Protein AF-A0A0R0DXH0-F1 (afdb_monomer_lite)

pLDDT: mean 85.25, std 15.91, range [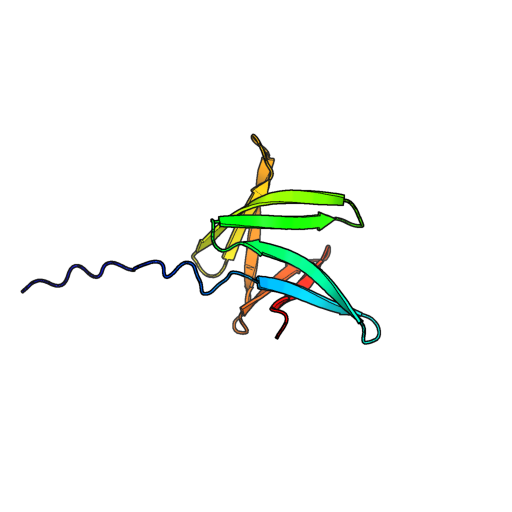41.47, 97.06]

Radius of gyration: 14.52 Å; chains: 1; bounding box: 38×40×36 Å

Foldseek 3Di:
DDDPPPPPPPLPPQAAFWADDDPNDTDTAWGQDSVQWIWGDDPNDTWIWGWDDDDQWIWTATPDDRDIDIWGQDPQRWTAPDPRGGTIDGDD

Sequence (92 aa):
MLLVSVFAACGNGFAGEYGHSVNGTWETIMTFKGNGEVELDMMGNIMVGKYEVKDGKVYITGGKGGQTQAFRIDEQGCIDGGMLFGTMCRKQ

Organism: NCBI:txid659018

Secondary structure (DSSP, 8-state):
----------TTSS-EEEEEEETTEEEEEEEEETTTEEEEEETTEEEEEEEEEETTEEEEEETTTPPEEEEEE-TTS-EE-HHHH-EEEEP-

Structure (mmCIF, N/CA/C/O backbone):
data_AF-A0A0R0DXH0-F1
#
_entry.id   AF-A0A0R0DXH0-F1
#
loop_
_atom_site.group_PDB
_atom_site.id
_atom_site.type_symbol
_atom_site.label_atom_id
_atom_site.label_alt_id
_atom_site.label_comp_id
_atom_site.label_asym_id
_atom_site.label_entity_id
_atom_site.label_seq_id
_atom_site.pdbx_PDB_ins_code
_atom_site.Cartn_x
_atom_site.Cartn_y
_atom_site.Cartn_z
_atom_site.occupancy
_atom_site.B_iso_or_equiv
_atom_site.auth_seq_id
_atom_site.auth_comp_id
_atom_site.auth_asym_id
_atom_site.auth_atom_id
_atom_site.pdbx_PDB_model_num
ATOM 1 N N . MET A 1 1 ? -25.289 -25.863 20.238 1.00 41.47 1 MET A N 1
ATOM 2 C CA . MET A 1 1 ? -24.239 -25.844 19.195 1.00 41.47 1 MET A CA 1
ATOM 3 C C . MET A 1 1 ? -24.388 -24.518 18.466 1.00 41.47 1 MET A C 1
ATOM 5 O O . MET A 1 1 ? -25.325 -24.384 17.703 1.00 41.47 1 MET A O 1
ATOM 9 N N . LEU A 1 2 ? -23.769 -23.413 18.877 1.00 50.12 2 LEU A N 1
ATOM 10 C CA . LEU A 1 2 ? -22.337 -23.108 19.003 1.00 50.12 2 LEU A CA 1
ATOM 11 C C . LEU A 1 2 ? -21.588 -23.263 17.676 1.00 50.12 2 LEU A C 1
ATOM 13 O O . LEU A 1 2 ? -21.097 -24.342 17.379 1.00 50.12 2 LEU A O 1
ATOM 17 N N . LEU A 1 3 ? -21.516 -22.162 16.924 1.00 48.72 3 LEU A N 1
ATOM 18 C CA . LEU A 1 3 ? -20.327 -21.743 16.182 1.00 48.72 3 LEU A CA 1
ATOM 19 C C . LEU A 1 3 ? -20.473 -20.255 15.841 1.00 48.72 3 LEU A C 1
ATOM 21 O O . LEU A 1 3 ? -21.056 -19.859 14.839 1.00 48.72 3 LEU A O 1
ATOM 25 N N . VAL A 1 4 ? -19.971 -19.432 16.760 1.00 53.03 4 VAL A N 1
ATOM 26 C CA . VAL A 1 4 ? -19.584 -18.049 16.490 1.00 53.03 4 VAL A CA 1
ATOM 27 C C . VAL A 1 4 ? -18.437 -18.134 15.487 1.00 53.03 4 VAL A C 1
ATOM 29 O O . VAL A 1 4 ? -17.321 -18.502 15.850 1.00 53.03 4 VAL A O 1
ATOM 32 N N . SER A 1 5 ? -18.714 -17.855 14.216 1.00 54.16 5 SER A N 1
ATOM 33 C CA . SER A 1 5 ? -17.681 -17.684 13.197 1.00 54.16 5 SER A CA 1
ATOM 34 C C . SER A 1 5 ? -16.997 -16.343 13.437 1.00 54.16 5 SER A C 1
ATOM 36 O O . SER A 1 5 ? -17.318 -15.334 12.814 1.00 54.16 5 SER A O 1
ATOM 38 N N . VAL A 1 6 ? -16.070 -16.327 14.394 1.00 49.94 6 VAL A N 1
ATOM 39 C CA . VAL A 1 6 ? -15.064 -15.276 14.497 1.00 49.94 6 VAL A CA 1
ATOM 40 C C . VAL A 1 6 ? -14.277 -15.348 13.191 1.00 49.94 6 VAL A C 1
ATOM 42 O O . VAL A 1 6 ? -13.444 -16.237 13.019 1.00 49.94 6 VAL A O 1
ATOM 45 N N . PHE A 1 7 ? -14.558 -14.447 12.246 1.00 45.12 7 PHE A N 1
ATOM 46 C CA . PHE A 1 7 ? -13.572 -14.079 11.239 1.00 45.12 7 PHE A CA 1
ATOM 47 C C . PHE A 1 7 ? -12.411 -13.472 12.020 1.00 45.12 7 PHE A C 1
ATOM 49 O O . PHE A 1 7 ? -12.361 -12.273 12.289 1.00 45.12 7 PHE A O 1
ATOM 56 N N . ALA A 1 8 ? -11.501 -14.338 12.461 1.00 44.31 8 ALA A N 1
ATOM 57 C CA . ALA A 1 8 ? -10.154 -13.936 12.763 1.00 44.31 8 ALA A CA 1
ATOM 58 C C . ALA A 1 8 ? -9.652 -13.307 11.467 1.00 44.31 8 ALA A C 1
ATOM 60 O O . ALA A 1 8 ? -9.332 -14.000 10.502 1.00 44.31 8 ALA A O 1
ATOM 61 N N . ALA A 1 9 ? -9.669 -11.977 11.423 1.00 43.09 9 ALA A N 1
ATOM 62 C CA . ALA A 1 9 ? -8.830 -11.215 10.531 1.00 43.09 9 ALA A CA 1
ATOM 63 C C . ALA A 1 9 ? -7.397 -11.643 10.860 1.00 43.09 9 ALA A C 1
ATOM 65 O O . ALA A 1 9 ? -6.741 -11.085 11.739 1.00 43.09 9 ALA A O 1
ATOM 66 N N . CYS A 1 10 ? -6.940 -12.718 10.219 1.00 42.56 10 CYS A N 1
ATOM 67 C CA . CYS A 1 10 ? -5.545 -13.097 10.158 1.00 42.56 10 CYS A CA 1
ATOM 68 C C . CYS A 1 10 ? -4.847 -11.959 9.411 1.00 42.56 10 CYS A C 1
ATOM 70 O O . CYS A 1 10 ? -4.681 -11.998 8.194 1.00 42.56 10 CYS A O 1
ATOM 72 N N . GLY A 1 11 ? -4.484 -10.913 10.155 1.00 46.06 11 GLY A N 1
ATOM 73 C CA . GLY A 1 11 ? -3.894 -9.660 9.678 1.00 46.06 11 GLY A CA 1
ATOM 74 C C . GLY A 1 11 ? -2.512 -9.799 9.033 1.00 46.06 11 GLY A C 1
ATOM 75 O O . GLY A 1 11 ? -1.817 -8.806 8.879 1.00 46.06 11 GLY A O 1
ATOM 76 N N . ASN A 1 12 ? -2.114 -11.008 8.632 1.00 52.22 12 ASN A N 1
ATOM 77 C CA . ASN A 1 12 ? -0.830 -11.302 7.998 1.00 52.22 12 ASN A CA 1
ATOM 78 C C . ASN A 1 12 ? -0.918 -11.550 6.483 1.00 52.22 12 ASN A C 1
ATOM 80 O O . ASN A 1 12 ? 0.119 -11.701 5.846 1.00 52.22 12 ASN A O 1
ATOM 84 N N . GLY A 1 13 ? -2.114 -11.586 5.881 1.00 73.50 13 GLY A N 1
ATOM 85 C CA . GLY A 1 13 ? -2.243 -11.871 4.445 1.00 73.50 13 GLY A CA 1
ATOM 86 C C . GLY A 1 13 ? -1.763 -10.734 3.537 1.00 73.50 13 GLY A C 1
ATOM 87 O O . GLY A 1 13 ? -1.102 -10.985 2.533 1.00 73.50 13 GLY A O 1
ATOM 88 N N . PHE A 1 14 ? -2.069 -9.486 3.903 1.00 89.00 14 PHE A N 1
ATOM 89 C CA . PHE A 1 14 ? -1.899 -8.338 3.007 1.00 89.00 14 PHE A CA 1
ATOM 90 C C . PHE A 1 14 ? -0.572 -7.586 3.174 1.00 89.00 14 PHE A C 1
ATOM 92 O O . PHE A 1 14 ? -0.186 -6.841 2.280 1.00 89.00 14 PHE A O 1
ATOM 99 N N . ALA A 1 15 ? 0.133 -7.780 4.294 1.00 93.00 15 ALA A N 1
ATOM 100 C CA . ALA A 1 15 ? 1.409 -7.118 4.549 1.00 93.00 15 ALA A CA 1
ATOM 101 C C . ALA A 1 15 ? 2.462 -7.493 3.490 1.00 93.00 15 ALA A C 1
ATOM 103 O O . ALA A 1 15 ? 2.558 -8.653 3.081 1.00 93.00 15 ALA A O 1
ATOM 104 N N . GLY A 1 16 ? 3.263 -6.518 3.063 1.00 94.94 16 GLY A N 1
ATOM 105 C CA . GLY A 1 16 ? 4.274 -6.694 2.025 1.00 94.94 16 GLY A CA 1
ATOM 106 C C . GLY A 1 16 ? 4.556 -5.423 1.229 1.00 94.94 16 GLY A C 1
ATOM 107 O O . GLY A 1 16 ? 3.889 -4.401 1.395 1.00 94.94 16 GLY A O 1
ATOM 108 N N . GLU A 1 17 ? 5.561 -5.514 0.362 1.00 96.69 17 GLU A N 1
ATOM 109 C CA . GLU A 1 17 ? 5.895 -4.495 -0.634 1.00 96.69 17 GLU A CA 1
ATOM 110 C C . GLU A 1 17 ? 5.032 -4.701 -1.882 1.00 96.69 17 GLU A C 1
ATOM 112 O O . GLU A 1 17 ? 4.954 -5.815 -2.400 1.00 96.69 17 GLU A O 1
ATOM 117 N N . TYR A 1 18 ? 4.406 -3.634 -2.365 1.00 96.62 18 TYR A N 1
ATOM 118 C CA . TYR A 1 18 ? 3.607 -3.600 -3.583 1.00 96.62 18 TYR A CA 1
ATOM 119 C C . TYR A 1 18 ? 4.195 -2.575 -4.535 1.00 96.62 18 TYR A C 1
ATOM 121 O O . TYR A 1 18 ? 4.552 -1.460 -4.144 1.00 96.62 18 TYR A O 1
ATOM 129 N N . GLY A 1 19 ? 4.295 -2.967 -5.793 1.00 95.81 19 GLY A N 1
ATOM 130 C CA . GLY A 1 19 ? 4.983 -2.191 -6.803 1.00 95.81 19 GLY A CA 1
ATOM 131 C C . GLY A 1 19 ? 4.942 -2.877 -8.155 1.00 95.81 19 GLY A C 1
ATOM 132 O O . GLY A 1 19 ? 4.098 -3.745 -8.402 1.00 95.81 19 GLY A O 1
ATOM 133 N N . HIS A 1 20 ? 5.853 -2.490 -9.031 1.00 94.19 20 HIS A N 1
ATOM 134 C CA . HIS A 1 20 ? 5.975 -3.080 -10.356 1.00 94.19 20 HIS A CA 1
ATOM 135 C C . HIS A 1 20 ? 7.428 -3.043 -10.839 1.00 94.19 20 HIS A C 1
ATOM 137 O O . HIS A 1 20 ? 8.272 -2.332 -10.298 1.00 94.19 20 HIS A O 1
ATOM 143 N N . SER A 1 21 ? 7.732 -3.833 -11.867 1.00 92.19 21 SER A N 1
ATOM 144 C CA . SER A 1 21 ? 9.063 -3.845 -12.472 1.00 92.19 21 SER A CA 1
ATOM 145 C C . SER A 1 21 ? 9.158 -2.813 -13.593 1.00 92.19 21 SER A C 1
ATOM 147 O O . SER A 1 21 ? 8.440 -2.916 -14.588 1.00 92.19 21 SER A O 1
AT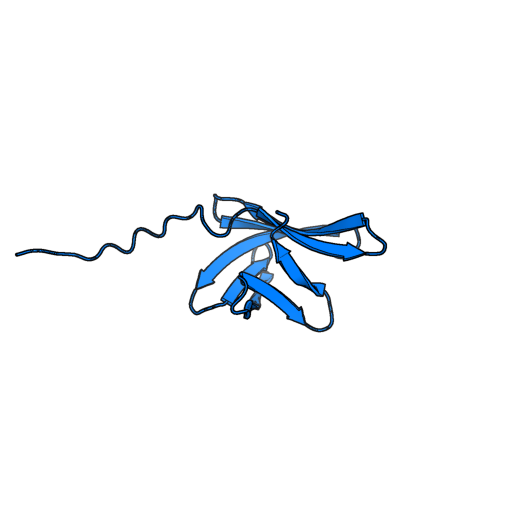OM 149 N N . VAL A 1 22 ? 10.105 -1.882 -13.480 1.00 88.50 22 VAL A N 1
ATOM 150 C CA . VAL A 1 22 ? 10.464 -0.915 -14.527 1.00 88.50 22 VAL A CA 1
ATOM 151 C C . VAL A 1 22 ? 11.864 -1.245 -15.034 1.00 88.50 22 VAL A C 1
ATOM 153 O O . VAL A 1 22 ? 12.822 -1.288 -14.266 1.00 88.50 22 VAL A O 1
ATOM 156 N N . ASN A 1 23 ? 12.005 -1.515 -16.336 1.00 91.94 23 ASN A N 1
ATOM 157 C CA . ASN A 1 23 ? 13.293 -1.853 -16.967 1.00 91.94 23 ASN A CA 1
ATOM 158 C C . ASN A 1 23 ? 14.063 -2.991 -16.257 1.00 91.94 23 ASN A C 1
ATOM 160 O O . ASN A 1 23 ? 15.286 -2.959 -16.152 1.00 91.94 23 ASN A O 1
ATOM 164 N N . GLY A 1 24 ? 13.342 -3.990 -15.735 1.00 90.81 24 GLY A N 1
ATOM 165 C CA . GLY A 1 24 ? 13.930 -5.129 -15.016 1.00 90.81 24 GLY A CA 1
ATOM 166 C C . GLY A 1 24 ? 14.330 -4.843 -13.565 1.00 90.81 24 GLY A C 1
ATOM 167 O O . GLY A 1 24 ? 14.803 -5.750 -12.885 1.00 90.81 24 GLY A O 1
ATOM 168 N N . THR A 1 25 ? 14.114 -3.622 -13.073 1.00 92.56 25 THR A N 1
ATOM 169 C CA . THR A 1 25 ? 14.304 -3.260 -11.664 1.00 92.56 25 THR A CA 1
ATOM 170 C C . THR A 1 25 ? 12.957 -3.189 -10.964 1.00 92.56 25 THR A C 1
ATOM 172 O O . THR A 1 25 ? 12.004 -2.631 -11.501 1.00 92.56 25 THR A O 1
ATOM 175 N N . TRP A 1 26 ? 12.871 -3.761 -9.766 1.00 93.81 26 TRP A N 1
ATOM 176 C CA . TRP A 1 26 ? 11.674 -3.661 -8.939 1.00 93.81 26 TRP A CA 1
ATOM 177 C C . TRP A 1 26 ? 11.571 -2.275 -8.297 1.00 93.81 26 TRP A C 1
ATOM 179 O O . TRP A 1 26 ? 12.497 -1.854 -7.601 1.00 93.81 26 TRP A O 1
ATOM 189 N N . GLU A 1 27 ? 10.437 -1.607 -8.485 1.00 92.88 27 GLU A N 1
ATOM 190 C CA . GLU A 1 27 ? 10.100 -0.339 -7.844 1.00 92.88 27 GLU A CA 1
ATOM 191 C C . GLU A 1 27 ? 8.960 -0.563 -6.847 1.00 92.88 27 GLU A C 1
ATOM 193 O O . GLU A 1 27 ? 7.849 -0.936 -7.227 1.00 92.88 27 GLU A O 1
ATOM 198 N N . THR A 1 28 ? 9.241 -0.365 -5.557 1.00 95.12 28 THR A N 1
ATOM 199 C CA . THR A 1 28 ? 8.236 -0.455 -4.490 1.00 95.12 28 THR A CA 1
ATOM 200 C C . THR A 1 28 ? 7.531 0.887 -4.342 1.00 95.12 28 THR A C 1
ATOM 202 O O . THR A 1 28 ? 8.185 1.898 -4.112 1.00 95.12 28 THR A O 1
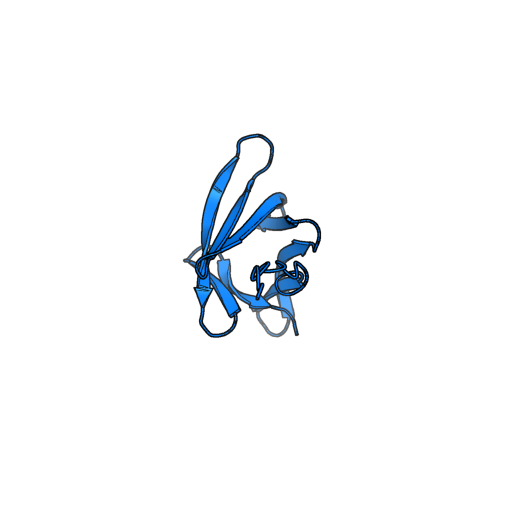ATOM 205 N N . ILE A 1 29 ? 6.200 0.882 -4.401 1.00 95.25 29 ILE A N 1
ATOM 206 C CA . ILE A 1 29 ? 5.367 2.088 -4.275 1.00 95.25 29 ILE A CA 1
ATOM 207 C C . ILE A 1 29 ? 4.644 2.112 -2.930 1.00 95.25 29 ILE A C 1
ATOM 209 O O . ILE A 1 29 ? 4.542 3.159 -2.296 1.00 95.25 29 ILE A O 1
ATOM 213 N N . MET A 1 30 ? 4.146 0.964 -2.464 1.00 95.62 30 MET A N 1
ATOM 214 C CA . MET A 1 30 ? 3.454 0.854 -1.179 1.00 95.62 30 MET A CA 1
ATOM 215 C C . MET A 1 30 ? 4.065 -0.256 -0.333 1.00 95.62 30 MET A C 1
ATOM 217 O O . MET A 1 30 ? 4.284 -1.363 -0.817 1.00 95.62 30 MET A O 1
ATOM 221 N N . THR A 1 31 ? 4.291 0.003 0.950 1.00 96.50 31 THR A N 1
ATOM 222 C CA . THR A 1 31 ? 4.729 -1.017 1.910 1.00 96.50 31 THR A CA 1
ATOM 223 C C . THR A 1 31 ? 3.717 -1.132 3.036 1.00 96.50 31 THR A C 1
ATOM 225 O O . THR A 1 31 ? 3.648 -0.267 3.909 1.00 96.50 31 THR A O 1
ATOM 228 N N . PHE A 1 32 ? 2.947 -2.220 3.037 1.00 95.75 32 PHE A N 1
ATOM 229 C CA . PHE A 1 32 ? 1.957 -2.519 4.068 1.00 95.75 32 PHE A CA 1
ATOM 230 C C . PHE A 1 32 ? 2.607 -3.290 5.212 1.00 95.75 32 PHE A C 1
ATOM 232 O O . PHE A 1 32 ? 3.162 -4.376 5.025 1.00 95.75 32 PHE A O 1
ATOM 239 N N . LYS A 1 33 ? 2.529 -2.733 6.414 1.00 93.75 33 LYS A N 1
ATOM 240 C CA . LYS A 1 33 ? 3.064 -3.311 7.644 1.00 93.75 33 LYS A CA 1
ATOM 241 C C . LYS A 1 33 ? 1.969 -4.119 8.348 1.00 93.75 33 LYS A C 1
ATOM 243 O O . LYS A 1 33 ? 0.820 -3.697 8.415 1.00 93.75 33 LYS A O 1
ATOM 248 N N . GLY A 1 34 ? 2.328 -5.248 8.962 1.00 86.94 34 GLY A N 1
ATOM 249 C CA . GLY A 1 34 ? 1.372 -6.134 9.656 1.00 86.94 34 GLY A CA 1
ATOM 250 C C . GLY A 1 34 ? 0.657 -5.527 10.878 1.00 86.94 34 GLY A C 1
ATOM 251 O O . GLY A 1 34 ? -0.190 -6.177 11.480 1.00 86.94 34 GLY A O 1
ATOM 252 N N . ASN A 1 35 ? 0.981 -4.289 11.256 1.00 88.44 35 ASN A N 1
ATOM 253 C CA . ASN A 1 35 ? 0.338 -3.525 12.328 1.00 88.44 35 ASN A CA 1
ATOM 254 C C . ASN A 1 35 ? -0.739 -2.537 11.813 1.00 88.44 35 ASN A C 1
ATOM 256 O O . ASN A 1 35 ? -1.202 -1.694 12.585 1.00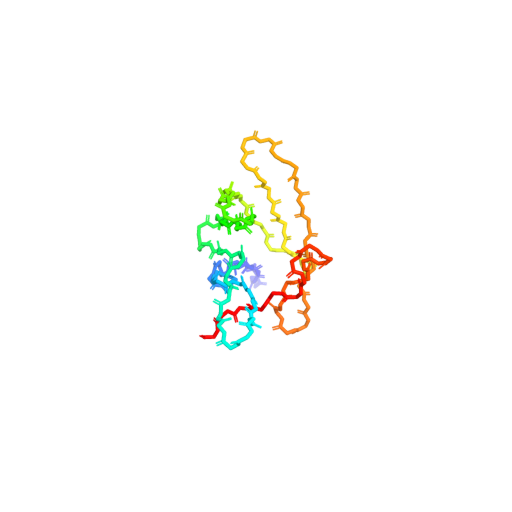 88.44 35 ASN A O 1
ATOM 260 N N . GLY A 1 36 ? -1.114 -2.597 10.528 1.00 90.56 36 GLY A N 1
ATOM 261 C CA . GLY A 1 36 ? -2.111 -1.699 9.926 1.00 90.56 36 GLY A CA 1
ATOM 262 C C . GLY A 1 36 ? -1.553 -0.351 9.455 1.00 90.56 36 GLY A C 1
ATOM 263 O O . GLY A 1 36 ? -2.321 0.583 9.221 1.00 90.56 36 GLY A O 1
ATOM 264 N N . GLU A 1 37 ? -0.231 -0.214 9.343 1.00 94.25 37 GLU A N 1
ATOM 265 C CA . GLU A 1 37 ? 0.434 0.963 8.767 1.00 94.25 37 GLU A CA 1
ATOM 266 C C . GLU A 1 37 ? 0.831 0.735 7.317 1.00 94.25 37 GLU A C 1
ATOM 268 O O . GLU A 1 37 ? 1.139 -0.381 6.908 1.00 94.25 37 GLU A O 1
ATOM 273 N N . VAL A 1 38 ? 0.840 1.806 6.536 1.00 95.25 38 VAL A N 1
ATOM 274 C CA . VAL A 1 38 ? 1.316 1.784 5.157 1.00 95.25 38 VAL A CA 1
ATOM 275 C C . VAL A 1 38 ? 2.257 2.954 4.921 1.00 95.25 38 VAL A C 1
ATOM 277 O O . VAL A 1 38 ? 1.995 4.073 5.360 1.00 95.25 38 VAL A O 1
ATOM 280 N N . GLU A 1 39 ? 3.353 2.679 4.229 1.00 95.19 39 GLU A N 1
ATOM 281 C CA . GLU A 1 39 ? 4.253 3.682 3.666 1.00 95.19 39 GLU A CA 1
ATOM 282 C C . GLU A 1 39 ? 3.980 3.771 2.165 1.00 95.19 39 GLU A C 1
ATOM 284 O O . GLU A 1 39 ? 3.962 2.742 1.491 1.00 95.19 39 GLU A O 1
ATOM 289 N N . LEU A 1 40 ? 3.744 4.975 1.652 1.00 92.31 40 LEU A N 1
ATOM 290 C CA . LEU A 1 40 ? 3.560 5.247 0.230 1.00 92.31 40 LEU A CA 1
ATOM 291 C C . LEU A 1 40 ? 4.712 6.119 -0.253 1.00 92.31 40 LEU A C 1
ATOM 293 O O . LEU A 1 40 ? 4.906 7.213 0.281 1.00 92.31 40 LEU A O 1
ATOM 297 N N . ASP A 1 41 ? 5.437 5.658 -1.265 1.00 91.31 41 ASP A N 1
ATOM 298 C CA . ASP A 1 41 ? 6.420 6.469 -1.973 1.00 91.31 41 ASP A CA 1
ATOM 299 C C . ASP A 1 41 ? 5.718 7.301 -3.053 1.00 91.31 41 ASP A C 1
ATOM 301 O O . ASP A 1 41 ? 5.214 6.791 -4.055 1.00 91.31 41 ASP A O 1
ATOM 305 N N . MET A 1 42 ? 5.647 8.608 -2.819 1.00 84.06 42 MET A N 1
ATOM 306 C CA . MET A 1 42 ? 5.149 9.586 -3.778 1.00 84.06 42 MET A CA 1
ATOM 307 C C . MET A 1 42 ? 6.327 10.335 -4.399 1.00 84.06 42 MET A C 1
ATOM 309 O O . MET A 1 42 ? 6.605 11.485 -4.043 1.00 84.06 42 MET A O 1
ATOM 313 N N . MET A 1 43 ? 7.011 9.676 -5.338 1.00 81.62 43 MET A N 1
ATOM 314 C CA . MET A 1 43 ? 8.113 10.252 -6.122 1.00 81.62 43 MET A CA 1
ATOM 315 C C . MET A 1 43 ? 9.255 10.784 -5.235 1.00 81.62 43 MET A C 1
ATOM 317 O O . MET A 1 43 ? 9.690 11.929 -5.371 1.00 81.62 43 MET A O 1
ATOM 321 N N . GLY A 1 44 ? 9.715 9.966 -4.288 1.00 82.31 44 GLY A N 1
ATOM 322 C CA . GLY A 1 44 ? 10.799 10.283 -3.355 1.00 82.31 44 GLY A CA 1
ATOM 323 C C . GLY A 1 44 ? 10.339 10.895 -2.030 1.00 82.31 44 GLY A C 1
ATOM 324 O O . GLY A 1 44 ? 11.174 11.178 -1.171 1.00 82.31 44 GLY A O 1
ATOM 325 N N . ASN A 1 45 ? 9.031 11.089 -1.832 1.00 86.56 45 ASN A N 1
ATOM 326 C CA . ASN A 1 45 ? 8.461 11.491 -0.547 1.00 86.56 45 ASN A CA 1
ATOM 327 C C . ASN A 1 45 ? 7.688 10.330 0.070 1.00 86.56 45 ASN A C 1
ATOM 329 O O . ASN A 1 45 ? 6.690 9.882 -0.492 1.00 86.56 45 ASN A O 1
ATOM 333 N N . ILE A 1 46 ? 8.098 9.897 1.262 1.00 90.94 46 ILE A N 1
ATOM 334 C CA . ILE A 1 46 ? 7.398 8.835 1.983 1.00 90.94 46 ILE A CA 1
ATOM 335 C C . ILE A 1 46 ? 6.255 9.428 2.807 1.00 90.94 46 ILE A C 1
ATOM 337 O O . ILE A 1 46 ? 6.470 10.200 3.745 1.00 90.94 46 ILE A O 1
ATOM 341 N N . MET A 1 47 ? 5.030 9.033 2.477 1.00 90.44 47 MET A N 1
ATOM 342 C CA . MET A 1 47 ? 3.842 9.298 3.279 1.00 90.44 47 MET A CA 1
ATOM 343 C C . MET A 1 47 ? 3.523 8.080 4.140 1.00 90.44 47 MET A C 1
ATOM 345 O O . MET A 1 47 ? 3.428 6.965 3.637 1.00 90.44 47 MET A O 1
ATOM 349 N N . VAL A 1 48 ? 3.326 8.301 5.440 1.00 92.31 48 VAL A N 1
ATOM 350 C CA . VAL A 1 48 ? 2.886 7.255 6.368 1.00 92.31 48 VAL A CA 1
ATOM 351 C C . VAL A 1 48 ? 1.396 7.420 6.646 1.00 92.31 48 VAL A C 1
ATOM 353 O O . VAL A 1 48 ? 0.924 8.508 6.999 1.00 92.31 48 VAL A O 1
ATOM 356 N N . GLY A 1 49 ? 0.662 6.325 6.503 1.00 93.12 49 GLY A N 1
ATOM 357 C CA . GLY A 1 49 ? -0.771 6.252 6.729 1.00 93.12 49 GLY A CA 1
ATOM 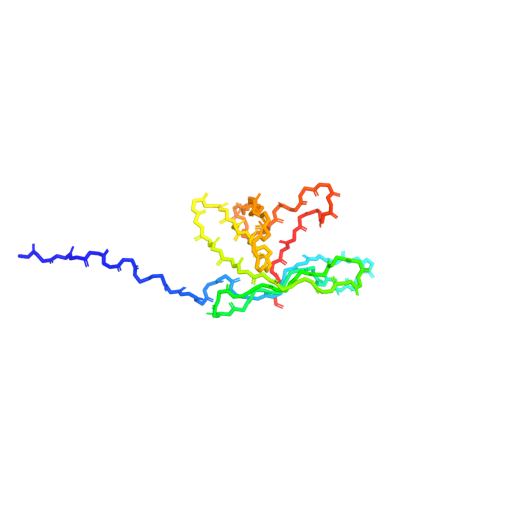358 C C . GLY A 1 49 ? -1.184 4.999 7.490 1.00 93.12 49 GLY A C 1
ATOM 359 O O . GLY A 1 49 ? -0.371 4.145 7.855 1.00 93.12 49 GLY A O 1
ATOM 360 N N . LYS A 1 50 ? -2.487 4.896 7.728 1.00 93.81 50 LYS A N 1
ATOM 361 C CA . LYS A 1 50 ? -3.140 3.669 8.190 1.00 93.81 50 LYS A CA 1
ATOM 362 C C . LYS A 1 50 ? -3.887 3.041 7.029 1.00 93.81 50 LYS A C 1
ATOM 364 O O . LYS A 1 50 ? -4.348 3.765 6.145 1.00 93.81 50 LYS A O 1
ATOM 369 N N . TYR A 1 51 ? -4.015 1.720 7.045 1.00 94.44 51 TYR A N 1
ATOM 370 C CA . TYR A 1 51 ? -4.797 1.022 6.038 1.00 94.44 51 TYR A CA 1
ATOM 371 C C . TYR A 1 51 ? -5.788 0.022 6.628 1.00 94.44 51 TYR A C 1
ATOM 373 O O . TYR A 1 51 ? -5.593 -0.522 7.714 1.00 94.44 51 TYR A O 1
ATOM 381 N N . GLU A 1 52 ? -6.842 -0.235 5.865 1.00 94.12 52 GLU A N 1
ATOM 382 C CA . GLU A 1 52 ? -7.831 -1.274 6.122 1.00 94.12 52 GLU A CA 1
ATOM 383 C C . GLU A 1 52 ? -8.139 -1.990 4.806 1.00 94.12 52 GLU A C 1
ATOM 385 O O . GLU A 1 52 ? -8.343 -1.346 3.777 1.00 94.12 52 GLU A O 1
ATOM 390 N N . VAL A 1 53 ? -8.182 -3.321 4.827 1.00 94.19 53 VAL A N 1
ATOM 391 C CA . VAL A 1 53 ? -8.571 -4.124 3.663 1.00 94.19 53 VAL A CA 1
ATOM 392 C C . VAL A 1 53 ? -9.954 -4.696 3.912 1.00 94.19 53 VAL A C 1
ATOM 394 O O . VAL A 1 53 ? -10.148 -5.445 4.869 1.00 94.19 53 VAL A O 1
ATOM 397 N N . LYS A 1 54 ? -10.908 -4.351 3.051 1.00 92.44 54 LYS A N 1
ATOM 398 C CA . LYS A 1 54 ? -12.277 -4.878 3.084 1.00 92.44 54 LYS A CA 1
ATOM 399 C C . LYS A 1 54 ? -12.930 -4.752 1.718 1.00 92.44 54 LYS A C 1
ATOM 401 O O . LYS A 1 54 ? -12.560 -3.885 0.931 1.00 92.44 54 LYS A O 1
ATOM 406 N N . ASP A 1 55 ? -13.900 -5.618 1.442 1.00 92.12 55 ASP A N 1
ATOM 407 C CA . ASP A 1 55 ? -14.745 -5.546 0.243 1.00 92.12 55 ASP A CA 1
ATOM 408 C C . ASP A 1 55 ? -13.954 -5.459 -1.081 1.00 92.12 55 ASP A C 1
ATOM 410 O O . ASP A 1 55 ? -14.303 -4.696 -1.985 1.00 92.12 55 ASP A O 1
ATOM 414 N N . GLY A 1 56 ? -12.844 -6.207 -1.176 1.00 93.19 56 GLY A N 1
ATOM 415 C CA . GLY A 1 56 ? -11.973 -6.217 -2.360 1.00 93.19 56 GLY A CA 1
ATOM 416 C C . GLY A 1 56 ? -11.232 -4.897 -2.600 1.00 93.19 56 GLY A C 1
ATOM 417 O O . GLY A 1 56 ? -10.864 -4.584 -3.731 1.00 93.19 56 GLY A O 1
ATOM 418 N N . LYS A 1 57 ? -11.055 -4.081 -1.559 1.00 96.12 57 LYS A N 1
ATOM 419 C CA . LYS A 1 57 ? -10.376 -2.787 -1.626 1.00 96.12 57 LYS A CA 1
ATOM 420 C C . LYS A 1 57 ? -9.411 -2.621 -0.467 1.00 96.12 57 LYS A C 1
ATOM 422 O O . LYS A 1 57 ? -9.625 -3.158 0.621 1.00 96.12 57 LYS A O 1
ATOM 427 N N . VAL A 1 58 ? -8.392 -1.803 -0.693 1.00 95.62 58 VAL A N 1
ATOM 428 C CA . VAL A 1 58 ? -7.565 -1.242 0.371 1.00 95.62 58 VAL A CA 1
ATOM 429 C C . VAL A 1 58 ? -7.898 0.234 0.539 1.00 95.62 58 VAL A C 1
ATOM 431 O O . VAL A 1 58 ? -7.870 1.019 -0.408 1.00 95.62 58 VAL A O 1
ATOM 434 N N . TYR A 1 59 ? -8.255 0.596 1.761 1.00 95.06 59 TYR A N 1
ATOM 435 C CA . TYR A 1 59 ? -8.526 1.957 2.186 1.00 95.06 59 TYR A CA 1
ATOM 436 C C . TYR A 1 59 ? -7.278 2.475 2.876 1.00 95.06 59 TYR A C 1
ATOM 438 O O . TYR A 1 59 ? -6.817 1.852 3.826 1.00 95.06 59 TYR A O 1
ATOM 446 N N . ILE A 1 60 ? -6.731 3.588 2.404 1.00 93.69 60 ILE A N 1
ATOM 447 C CA . ILE A 1 60 ? -5.532 4.220 2.948 1.00 93.69 60 ILE A CA 1
ATOM 448 C C . ILE A 1 60 ? -5.913 5.604 3.448 1.00 93.69 60 ILE A C 1
ATOM 450 O O . ILE A 1 60 ? -6.364 6.451 2.677 1.00 93.69 60 ILE A O 1
ATOM 454 N N . THR A 1 61 ? -5.699 5.847 4.733 1.00 93.25 61 THR A N 1
ATOM 455 C CA . THR A 1 61 ? -5.891 7.151 5.364 1.00 93.25 61 THR A CA 1
ATOM 456 C C . THR A 1 61 ? -4.520 7.740 5.669 1.00 93.25 61 THR A C 1
ATOM 458 O O . THR A 1 61 ? -3.768 7.189 6.477 1.00 93.25 61 THR A O 1
ATOM 461 N N . GLY A 1 62 ? -4.188 8.862 5.025 1.00 84.25 62 GLY A N 1
ATOM 462 C CA . GLY A 1 62 ? -2.982 9.624 5.369 1.00 84.25 62 GLY A CA 1
ATOM 463 C C . GLY A 1 62 ? -3.027 10.115 6.824 1.00 84.25 62 GLY A C 1
ATOM 464 O O . GLY A 1 62 ? -4.105 10.203 7.413 1.00 84.25 62 GLY A O 1
ATOM 465 N N . GLY A 1 63 ? -1.867 10.419 7.420 1.00 76.38 63 GLY A N 1
ATOM 466 C CA . GLY A 1 63 ? -1.739 10.836 8.829 1.00 76.38 63 GLY A CA 1
ATOM 467 C C . GLY A 1 63 ? -2.691 11.960 9.297 1.00 76.38 63 GLY A C 1
ATOM 468 O O . GLY A 1 63 ? -3.363 12.593 8.497 1.00 76.38 63 GLY A O 1
ATOM 469 N N . LYS A 1 64 ? -2.766 12.195 10.621 1.00 63.69 64 LYS A N 1
ATOM 470 C CA . LYS A 1 64 ? -3.650 13.144 11.358 1.00 63.69 64 LYS A CA 1
ATOM 471 C C . LYS A 1 64 ? -4.669 13.950 10.515 1.00 63.69 64 LYS A C 1
ATOM 473 O O . LYS A 1 64 ? -4.534 15.160 10.360 1.00 63.69 64 LYS A O 1
ATOM 478 N N . GLY A 1 65 ? -5.728 13.281 10.051 1.00 63.31 65 GLY A N 1
ATOM 479 C CA . GLY A 1 65 ? -6.858 13.915 9.356 1.00 63.31 65 GLY A CA 1
ATOM 480 C C . GLY A 1 65 ? -6.773 13.920 7.827 1.00 63.31 65 GLY A C 1
ATOM 481 O O . GLY A 1 65 ? -7.558 14.613 7.183 1.00 63.31 65 GLY A O 1
ATOM 482 N N . GLY A 1 66 ? -5.844 13.162 7.242 1.00 76.31 66 GLY A N 1
ATOM 483 C CA . GLY A 1 66 ? -5.749 12.966 5.801 1.00 76.31 66 GLY A CA 1
ATOM 484 C C . GLY A 1 66 ? -7.008 12.332 5.210 1.00 76.31 66 GLY A C 1
ATOM 485 O O . GLY A 1 66 ? -7.728 11.576 5.865 1.00 76.31 66 GLY A O 1
ATOM 486 N N . GLN A 1 67 ? -7.274 12.639 3.942 1.00 86.94 67 GLN A N 1
ATOM 487 C CA . GLN A 1 67 ? -8.372 12.008 3.217 1.00 86.94 67 GLN A CA 1
ATOM 488 C C . GLN A 1 67 ? -8.119 10.505 3.076 1.00 86.94 67 GLN A C 1
ATOM 490 O O . GLN A 1 67 ? -6.981 10.067 2.896 1.00 86.94 67 GLN A O 1
ATOM 495 N N . THR A 1 68 ? -9.194 9.722 3.157 1.00 92.69 68 THR A N 1
ATOM 496 C CA . THR A 1 68 ? -9.128 8.282 2.900 1.00 92.69 68 THR A CA 1
ATOM 497 C C . THR A 1 68 ? -9.284 8.036 1.409 1.00 92.69 68 THR A C 1
ATOM 499 O O . THR A 1 68 ? -10.281 8.440 0.813 1.00 92.69 68 THR A O 1
ATOM 502 N N . GLN A 1 69 ? -8.306 7.361 0.821 1.00 91.81 69 GLN A N 1
ATOM 503 C CA . GLN A 1 69 ? -8.338 6.904 -0.562 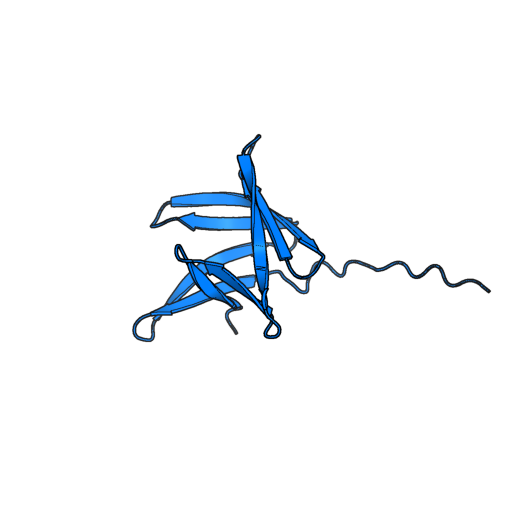1.00 91.81 69 GLN A CA 1
ATOM 504 C C . GLN A 1 69 ? -8.644 5.412 -0.586 1.00 91.81 69 GLN A C 1
ATOM 506 O O . GLN A 1 69 ? -8.179 4.670 0.275 1.00 91.81 69 GLN A O 1
ATOM 511 N N . ALA A 1 70 ? -9.439 4.975 -1.556 1.00 94.38 70 ALA A N 1
ATOM 512 C CA . ALA A 1 70 ? -9.773 3.570 -1.736 1.00 94.38 70 ALA A CA 1
ATOM 513 C C . ALA A 1 70 ? -9.226 3.084 -3.077 1.00 94.38 70 ALA A C 1
ATOM 515 O O . ALA A 1 70 ? -9.567 3.642 -4.120 1.00 94.38 70 ALA A O 1
ATOM 516 N N . PHE A 1 71 ? -8.433 2.020 -3.037 1.00 95.50 71 PHE A N 1
ATOM 517 C CA . PHE A 1 71 ? -7.882 1.353 -4.212 1.00 95.50 71 PHE A CA 1
ATOM 518 C C . PHE A 1 71 ? -8.520 -0.024 -4.357 1.00 95.50 71 PHE A C 1
ATOM 520 O O . PHE A 1 71 ? -8.765 -0.706 -3.358 1.00 95.50 71 PHE A O 1
ATOM 527 N N . ARG A 1 72 ? -8.826 -0.430 -5.592 1.00 97.06 72 ARG A N 1
ATOM 528 C CA . ARG A 1 72 ? -9.355 -1.774 -5.856 1.00 97.06 72 ARG A CA 1
ATOM 529 C C . ARG A 1 72 ? -8.224 -2.789 -5.781 1.00 97.06 72 ARG A C 1
ATOM 531 O O . ARG A 1 72 ? -7.104 -2.486 -6.180 1.00 97.06 72 ARG A O 1
ATOM 538 N N . ILE A 1 73 ? -8.540 -3.974 -5.282 1.00 96.00 73 ILE A N 1
ATOM 539 C CA . ILE A 1 73 ? -7.680 -5.149 -5.360 1.00 96.00 73 ILE A CA 1
ATOM 540 C C . ILE A 1 73 ? -8.285 -6.044 -6.441 1.00 96.00 73 ILE A C 1
ATOM 542 O O . ILE A 1 73 ? -9.486 -6.323 -6.402 1.00 96.00 73 ILE A O 1
ATOM 546 N N . ASP A 1 74 ? -7.487 -6.427 -7.429 1.00 93.56 74 ASP A N 1
ATOM 547 C CA . ASP A 1 74 ? -7.922 -7.323 -8.498 1.00 93.56 74 ASP A CA 1
ATOM 548 C C . ASP A 1 74 ? -7.938 -8.797 -8.054 1.00 93.56 74 ASP A C 1
ATOM 550 O O . ASP A 1 74 ? -7.607 -9.143 -6.916 1.00 93.56 74 ASP A O 1
ATOM 554 N N . GLU A 1 75 ? -8.359 -9.686 -8.954 1.00 91.00 75 GLU A N 1
ATOM 555 C CA . GLU A 1 75 ? -8.478 -11.123 -8.677 1.00 91.00 75 GLU A CA 1
ATOM 556 C C . GLU A 1 75 ? -7.120 -11.797 -8.415 1.00 91.00 75 GLU A C 1
ATOM 558 O O . GLU A 1 75 ? -7.058 -12.851 -7.781 1.00 91.00 75 GLU A O 1
ATOM 563 N N . GLN A 1 76 ? -6.026 -11.180 -8.864 1.00 89.69 76 GLN A N 1
ATOM 564 C CA . GLN A 1 76 ? -4.651 -11.620 -8.656 1.00 89.69 76 GLN A CA 1
ATOM 565 C C . GLN A 1 76 ? -4.056 -11.085 -7.344 1.00 89.69 76 GLN A C 1
ATOM 567 O O . GLN A 1 76 ? -2.937 -11.454 -6.980 1.00 89.69 76 GLN A O 1
ATOM 572 N N . GLY A 1 77 ? -4.795 -10.245 -6.613 1.00 90.88 77 GLY A N 1
ATOM 573 C CA . GLY A 1 77 ? -4.339 -9.616 -5.377 1.00 90.88 77 GLY A CA 1
ATOM 574 C C . GLY A 1 77 ? -3.457 -8.384 -5.598 1.00 90.88 77 GLY A C 1
ATOM 575 O O . GLY A 1 77 ? -2.809 -7.932 -4.651 1.00 90.88 77 GLY A O 1
ATOM 576 N N . CYS A 1 78 ? -3.410 -7.841 -6.815 1.00 95.44 78 CYS A N 1
ATOM 577 C CA . CYS A 1 78 ? -2.710 -6.601 -7.124 1.00 95.44 78 CYS A CA 1
ATOM 578 C C . CYS A 1 78 ? -3.621 -5.389 -6.887 1.00 95.44 78 CYS A C 1
ATOM 580 O O . CYS A 1 78 ? -4.843 -5.457 -6.995 1.00 95.44 78 CYS A O 1
ATOM 582 N N . ILE A 1 79 ? -3.016 -4.260 -6.538 1.00 96.88 79 ILE A N 1
ATOM 583 C CA . ILE A 1 79 ? -3.699 -3.004 -6.242 1.00 96.88 79 ILE A CA 1
ATOM 584 C C . ILE A 1 79 ? -3.766 -2.169 -7.521 1.00 96.88 79 ILE A C 1
ATOM 586 O O . ILE A 1 79 ? -2.740 -1.865 -8.126 1.00 96.88 79 ILE A O 1
ATOM 590 N N . ASP A 1 80 ? -4.966 -1.747 -7.904 1.00 95.94 80 ASP A N 1
ATOM 591 C CA . ASP A 1 80 ? -5.185 -0.769 -8.968 1.00 95.94 80 ASP A CA 1
ATOM 592 C C . ASP A 1 80 ? -4.985 0.651 -8.416 1.00 95.94 80 ASP A C 1
ATOM 594 O O . ASP A 1 80 ? -5.864 1.222 -7.761 1.00 95.94 80 ASP A O 1
ATOM 598 N N . GLY A 1 81 ? -3.802 1.210 -8.667 1.00 91.44 81 GLY A N 1
ATOM 599 C CA . GLY A 1 81 ? -3.425 2.583 -8.342 1.00 91.44 81 GLY A CA 1
ATOM 600 C C . GLY A 1 81 ? -3.858 3.622 -9.381 1.00 91.44 81 GLY A C 1
ATOM 601 O O . GLY A 1 81 ? -3.442 4.784 -9.297 1.00 91.44 81 GLY A O 1
ATOM 602 N N . GLY A 1 82 ? -4.665 3.229 -10.371 1.00 89.56 82 GLY A N 1
ATOM 603 C CA . GLY A 1 82 ? -5.132 4.088 -11.453 1.00 89.56 82 GLY A CA 1
ATOM 604 C C . GLY A 1 82 ? -3.992 4.671 -12.290 1.00 89.56 82 GLY A C 1
ATOM 605 O O . GLY A 1 82 ? -2.914 4.097 -12.408 1.00 89.56 82 GLY A O 1
ATOM 606 N N . MET A 1 83 ? -4.216 5.857 -12.863 1.00 87.06 83 MET A N 1
ATOM 607 C CA . MET A 1 83 ? -3.210 6.530 -13.700 1.00 87.06 83 MET A CA 1
ATOM 608 C C . MET A 1 83 ? -1.961 6.982 -12.929 1.00 87.06 83 MET A C 1
ATOM 610 O O . MET A 1 83 ? -0.955 7.287 -13.561 1.00 87.06 83 MET A O 1
ATOM 614 N N . LEU A 1 84 ? -2.028 7.074 -11.595 1.00 84.06 84 LEU A N 1
ATOM 615 C CA . LEU A 1 84 ? -0.935 7.613 -10.785 1.00 84.06 84 LEU A CA 1
ATOM 616 C C . LEU A 1 84 ? 0.149 6.569 -10.509 1.00 84.06 84 LEU A C 1
ATOM 618 O O . LEU A 1 84 ? 1.327 6.876 -10.645 1.00 84.06 84 LEU A O 1
ATOM 622 N N . PHE A 1 85 ? -0.251 5.352 -10.133 1.00 88.88 85 PHE A N 1
ATOM 623 C CA . PHE A 1 85 ? 0.686 4.290 -9.745 1.00 88.88 85 PHE A CA 1
ATOM 624 C C . PHE A 1 85 ? 0.604 3.041 -10.633 1.00 88.88 85 PHE A C 1
ATOM 626 O O . PHE A 1 85 ? 1.423 2.132 -10.500 1.00 88.88 85 PHE A O 1
ATOM 633 N N . GLY A 1 86 ? -0.377 2.978 -11.539 1.00 92.31 86 GLY A N 1
ATOM 634 C CA . GLY A 1 86 ? -0.670 1.776 -12.312 1.00 92.31 86 GLY A CA 1
ATOM 635 C C . GLY A 1 86 ? -1.096 0.604 -11.425 1.00 92.31 86 GLY A C 1
ATOM 636 O O . GLY A 1 86 ? -1.474 0.772 -10.263 1.00 92.31 86 GLY A O 1
ATOM 637 N N . THR A 1 87 ? -1.032 -0.603 -11.980 1.00 95.06 87 THR A N 1
ATOM 638 C CA . THR A 1 87 ? -1.243 -1.837 -11.216 1.00 95.06 87 THR A CA 1
ATOM 639 C C . THR A 1 87 ? 0.016 -2.172 -10.422 1.00 95.06 87 THR A C 1
ATOM 641 O O . THR A 1 87 ? 1.109 -2.263 -10.982 1.00 95.06 87 THR A O 1
ATOM 644 N N . MET A 1 88 ? -0.141 -2.376 -9.117 1.00 95.94 88 MET A N 1
ATOM 645 C CA . MET A 1 88 ? 0.934 -2.713 -8.189 1.00 95.94 88 MET A CA 1
ATOM 646 C C . MET A 1 88 ? 0.691 -4.099 -7.611 1.00 95.94 88 MET A C 1
ATOM 648 O O . MET A 1 88 ? -0.281 -4.318 -6.892 1.00 95.94 88 MET A O 1
ATOM 652 N N . CYS A 1 89 ? 1.583 -5.036 -7.885 1.00 95.69 89 CYS A N 1
ATOM 653 C CA . CYS A 1 89 ? 1.491 -6.386 -7.348 1.00 95.69 89 CYS A CA 1
ATOM 654 C C . CYS A 1 89 ? 2.414 -6.546 -6.146 1.00 95.69 89 CYS A C 1
ATOM 656 O O . CYS A 1 89 ? 3.390 -5.812 -5.993 1.00 95.69 89 CYS A O 1
ATOM 658 N N . ARG A 1 90 ? 2.115 -7.523 -5.289 1.00 95.25 90 ARG A N 1
ATOM 659 C CA . ARG A 1 90 ? 3.004 -7.881 -4.186 1.00 95.25 90 ARG A CA 1
ATOM 660 C C . ARG A 1 90 ? 4.329 -8.413 -4.741 1.00 95.25 90 ARG A C 1
ATOM 662 O O . ARG A 1 90 ? 4.329 -9.262 -5.632 1.00 95.25 90 ARG A O 1
ATOM 669 N N . LYS A 1 91 ? 5.445 -7.947 -4.184 1.00 93.31 91 LYS A N 1
ATOM 670 C CA . LYS A 1 91 ? 6.777 -8.504 -4.435 1.00 93.31 91 LYS A CA 1
ATOM 671 C C . LYS A 1 91 ? 6.808 -9.962 -3.969 1.00 93.31 91 LYS A C 1
ATOM 673 O O . LYS A 1 91 ? 6.488 -10.229 -2.807 1.00 93.31 91 LYS A O 1
ATOM 678 N N . GLN A 1 92 ? 7.123 -10.876 -4.887 1.00 79.50 92 GLN A N 1
ATOM 679 C CA . GLN A 1 92 ? 7.265 -12.308 -4.596 1.00 79.50 92 GLN A CA 1
ATOM 680 C C . GLN A 1 92 ? 8.541 -12.603 -3.809 1.00 79.50 92 GLN A C 1
ATOM 682 O O . GLN A 1 92 ? 9.548 -11.894 -4.035 1.00 79.50 92 GLN A O 1
#